Protein AF-X0XQW9-F1 (afdb_monomer_lite)

pLDDT: mean 93.31, std 4.71, range [63.91, 97.5]

Structure (mmCIF, N/CA/C/O backbone):
data_AF-X0XQW9-F1
#
_entry.id   AF-X0XQW9-F1
#
loop_
_atom_site.group_PDB
_atom_site.id
_atom_site.type_symbol
_atom_site.label_atom_id
_atom_site.label_alt_id
_atom_site.label_comp_id
_atom_site.label_asym_id
_atom_site.label_entity_id
_atom_site.label_seq_id
_atom_site.pdbx_PDB_ins_code
_atom_site.Cartn_x
_atom_site.Cartn_y
_atom_site.Cartn_z
_atom_site.occupancy
_atom_site.B_iso_or_equiv
_atom_site.auth_seq_id
_atom_site.auth_comp_id
_atom_site.auth_asym_id
_atom_site.auth_atom_id
_atom_site.pdbx_PDB_model_num
ATOM 1 N N . MET A 1 1 ? 9.687 21.742 10.545 1.00 63.91 1 MET A N 1
ATOM 2 C CA . MET A 1 1 ? 9.481 21.450 9.114 1.00 63.91 1 MET A CA 1
ATOM 3 C C . MET A 1 1 ? 8.180 22.120 8.730 1.00 63.91 1 MET A C 1
ATOM 5 O O . MET A 1 1 ? 7.218 21.967 9.472 1.00 63.91 1 MET A O 1
ATOM 9 N N . ASP A 1 2 ? 8.171 22.959 7.702 1.00 89.06 2 ASP A N 1
ATOM 10 C CA . ASP A 1 2 ? 6.938 23.585 7.226 1.00 89.06 2 ASP A CA 1
ATOM 11 C C . ASP A 1 2 ? 6.154 22.609 6.331 1.00 89.06 2 ASP A C 1
ATOM 13 O O . ASP A 1 2 ? 6.665 21.583 5.864 1.00 89.06 2 ASP A O 1
ATOM 17 N N . THR A 1 3 ? 4.869 22.897 6.135 1.00 87.44 3 THR A N 1
ATOM 18 C CA . THR A 1 3 ? 3.947 22.012 5.410 1.00 87.44 3 THR A CA 1
ATOM 19 C C . THR A 1 3 ? 4.389 21.783 3.965 1.00 87.44 3 THR A C 1
ATOM 21 O O . THR A 1 3 ? 4.222 20.682 3.450 1.00 87.44 3 THR A O 1
ATOM 24 N N . ILE A 1 4 ? 5.003 22.790 3.334 1.00 91.62 4 ILE A N 1
ATOM 25 C CA . ILE A 1 4 ? 5.498 22.712 1.953 1.00 91.62 4 ILE A CA 1
ATOM 26 C C . ILE A 1 4 ? 6.583 21.641 1.837 1.00 91.62 4 ILE A C 1
ATOM 28 O O . ILE A 1 4 ? 6.438 20.736 1.019 1.00 91.62 4 ILE A O 1
ATOM 32 N N . ASN A 1 5 ? 7.604 21.682 2.701 1.00 93.62 5 ASN A N 1
ATOM 33 C CA . ASN A 1 5 ? 8.660 20.670 2.691 1.00 93.62 5 ASN A CA 1
ATOM 34 C C . ASN A 1 5 ? 8.118 19.271 3.014 1.00 93.62 5 ASN A C 1
ATOM 36 O O . ASN A 1 5 ? 8.582 18.285 2.458 1.00 93.62 5 ASN A O 1
ATOM 40 N N . THR A 1 6 ? 7.111 19.163 3.885 1.00 93.12 6 THR A N 1
ATOM 41 C CA . THR A 1 6 ? 6.511 17.860 4.220 1.00 93.12 6 THR A CA 1
ATOM 42 C C . THR A 1 6 ? 5.770 17.259 3.021 1.00 93.12 6 THR A C 1
ATOM 44 O O . THR A 1 6 ? 5.931 16.076 2.733 1.00 93.12 6 THR A O 1
ATOM 47 N N . ILE A 1 7 ? 4.991 18.072 2.297 1.00 93.62 7 ILE A N 1
ATOM 48 C CA . ILE A 1 7 ? 4.258 17.635 1.101 1.00 93.62 7 ILE A CA 1
ATOM 49 C C . ILE A 1 7 ? 5.225 17.243 -0.018 1.00 93.62 7 ILE A C 1
ATOM 51 O O . ILE A 1 7 ? 5.019 16.203 -0.644 1.00 93.62 7 ILE A O 1
ATOM 55 N N . SER A 1 8 ? 6.269 18.040 -0.271 1.00 95.00 8 SER A N 1
ATOM 56 C CA . 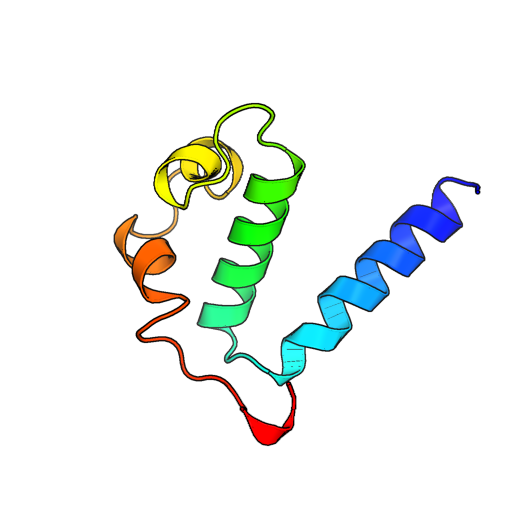SER A 1 8 ? 7.245 17.720 -1.317 1.00 95.00 8 SER A CA 1
ATOM 57 C C . SER A 1 8 ? 8.006 16.441 -0.982 1.00 95.00 8 SER A C 1
ATOM 59 O O . SER A 1 8 ? 7.994 15.518 -1.783 1.00 95.00 8 SER A O 1
ATOM 61 N N . THR A 1 9 ? 8.541 16.315 0.239 1.00 95.12 9 THR A N 1
ATOM 62 C CA . THR A 1 9 ? 9.254 15.101 0.667 1.00 95.12 9 THR A CA 1
ATOM 63 C C . THR A 1 9 ? 8.366 13.862 0.591 1.00 95.12 9 THR A C 1
ATOM 65 O O . THR A 1 9 ? 8.809 12.812 0.135 1.00 95.12 9 THR A O 1
ATOM 68 N N . TRP A 1 10 ? 7.105 13.968 1.011 1.00 93.44 10 TRP A N 1
ATOM 69 C CA . TRP A 1 10 ? 6.154 12.868 0.883 1.00 93.44 10 TRP A CA 1
ATOM 70 C C . TRP A 1 10 ? 5.915 12.477 -0.580 1.00 93.44 10 TRP A C 1
ATOM 72 O O . TRP A 1 10 ? 5.952 11.297 -0.925 1.00 93.44 10 TRP A O 1
ATOM 82 N N . THR A 1 11 ? 5.701 13.470 -1.443 1.00 94.69 11 THR A N 1
ATOM 83 C CA . THR A 1 11 ? 5.487 13.255 -2.879 1.00 94.69 11 THR A CA 1
ATOM 84 C C . THR A 1 11 ? 6.697 12.577 -3.518 1.00 94.69 11 THR A C 1
ATOM 86 O O . THR A 1 11 ? 6.517 11.605 -4.248 1.00 94.69 11 THR A O 1
ATOM 89 N N . ASP A 1 12 ? 7.911 13.019 -3.183 1.00 96.06 12 ASP A N 1
ATOM 90 C CA . ASP A 1 12 ? 9.160 12.458 -3.704 1.00 96.06 12 ASP A CA 1
ATOM 91 C C . ASP A 1 12 ? 9.322 10.983 -3.310 1.00 96.06 12 ASP A C 1
ATOM 93 O O . ASP A 1 12 ? 9.626 10.139 -4.154 1.00 96.06 12 ASP A O 1
ATOM 97 N N . ILE A 1 13 ? 9.053 10.651 -2.039 1.00 94.69 13 ILE A N 1
ATOM 98 C CA . ILE A 1 13 ? 9.108 9.267 -1.546 1.00 94.69 13 ILE A CA 1
ATOM 99 C C . ILE A 1 13 ? 8.127 8.386 -2.315 1.00 94.69 13 ILE A C 1
ATOM 101 O O . ILE A 1 13 ? 8.473 7.275 -2.693 1.00 94.69 13 ILE A O 1
ATOM 105 N N . ILE A 1 14 ? 6.907 8.861 -2.560 1.00 94.94 14 ILE A N 1
ATOM 106 C CA . ILE A 1 14 ? 5.889 8.076 -3.262 1.00 94.94 14 ILE A CA 1
ATOM 107 C C . ILE A 1 14 ? 6.235 7.893 -4.739 1.00 94.94 14 ILE A C 1
ATOM 109 O O . ILE A 1 14 ? 6.117 6.784 -5.263 1.00 94.94 14 ILE A O 1
ATOM 113 N N . GLN A 1 15 ? 6.703 8.952 -5.400 1.00 94.62 15 GLN A N 1
ATOM 114 C CA . GLN A 1 15 ? 7.087 8.916 -6.810 1.00 94.62 15 GLN A CA 1
ATOM 115 C C . GLN A 1 15 ? 8.297 8.016 -7.071 1.00 94.62 15 GLN A C 1
ATOM 117 O O . GLN A 1 15 ? 8.367 7.410 -8.139 1.00 94.62 15 GLN A O 1
ATOM 122 N N . TYR A 1 16 ? 9.201 7.863 -6.099 1.00 95.31 16 TYR A N 1
ATOM 123 C CA . TYR A 1 16 ? 10.327 6.929 -6.186 1.00 95.31 16 TYR A CA 1
ATOM 124 C C . TYR A 1 16 ? 9.889 5.484 -6.486 1.00 95.31 16 TYR A C 1
ATOM 126 O O . TYR A 1 16 ? 10.579 4.782 -7.217 1.00 95.31 16 TYR A O 1
ATOM 134 N N . PHE A 1 17 ? 8.717 5.052 -6.003 1.00 93.56 17 PHE A N 1
ATOM 135 C CA . PHE A 1 17 ? 8.209 3.693 -6.242 1.00 93.56 17 PHE A CA 1
ATOM 136 C C . PHE A 1 17 ? 7.452 3.531 -7.567 1.00 93.56 17 PHE A C 1
ATOM 138 O O . PHE A 1 17 ? 7.185 2.409 -7.987 1.00 93.56 17 PHE A O 1
ATOM 145 N N . PHE A 1 18 ? 7.084 4.616 -8.254 1.00 93.38 18 PHE A N 1
ATOM 146 C CA . PHE A 1 18 ? 6.297 4.532 -9.489 1.00 93.38 18 PHE A CA 1
ATOM 147 C C . PHE A 1 18 ? 6.937 3.695 -10.609 1.00 93.38 18 PHE A C 1
ATOM 149 O O . PHE A 1 18 ? 6.189 2.937 -11.228 1.00 93.38 18 PHE A O 1
ATOM 156 N N . PRO A 1 19 ? 8.257 3.764 -10.885 1.00 93.75 19 PRO A N 1
ATOM 157 C CA . PRO A 1 19 ? 8.866 2.934 -11.927 1.00 93.75 19 PRO A CA 1
ATOM 158 C C . P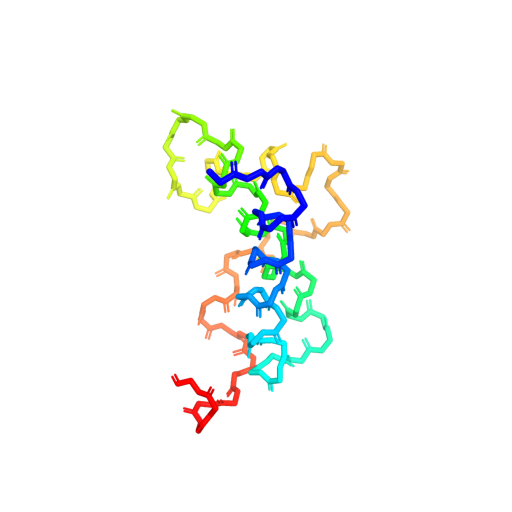RO A 1 19 ? 8.909 1.437 -11.577 1.00 93.75 19 PRO A C 1
ATOM 160 O O . PRO A 1 19 ? 9.100 0.620 -12.474 1.00 93.75 19 PRO A O 1
ATOM 163 N N . ILE A 1 20 ? 8.697 1.059 -10.310 1.00 94.56 20 ILE A N 1
ATOM 164 C CA . ILE A 1 20 ? 8.703 -0.344 -9.863 1.00 94.56 20 ILE A CA 1
ATOM 165 C C . ILE A 1 20 ? 7.436 -1.075 -10.331 1.00 94.56 20 ILE A C 1
ATOM 167 O O . ILE A 1 20 ? 7.437 -2.296 -10.496 1.00 94.56 20 ILE A O 1
ATOM 171 N N . PHE A 1 21 ? 6.347 -0.344 -10.567 1.00 90.62 21 PHE A N 1
ATOM 172 C CA . PHE A 1 21 ? 5.025 -0.901 -10.823 1.00 90.62 21 PHE A CA 1
ATOM 173 C C . PHE A 1 21 ? 4.532 -0.616 -12.247 1.00 90.62 21 PHE A C 1
ATOM 175 O O . PHE A 1 21 ? 4.930 0.340 -12.908 1.00 90.62 21 PHE A O 1
ATOM 182 N N . THR A 1 22 ? 3.588 -1.434 -12.716 1.00 88.31 22 THR A N 1
ATOM 183 C CA . THR A 1 22 ? 2.779 -1.094 -13.900 1.00 88.31 22 THR A CA 1
ATOM 184 C C . THR A 1 22 ? 1.663 -0.114 -13.529 1.00 88.31 22 THR A C 1
ATOM 186 O O . THR A 1 22 ? 1.242 -0.082 -12.375 1.00 88.31 22 THR A O 1
ATOM 189 N N . VAL A 1 23 ? 1.126 0.639 -14.502 1.00 84.38 23 VAL A N 1
ATOM 190 C CA . VAL A 1 23 ? 0.103 1.683 -14.260 1.00 84.38 23 VAL A CA 1
ATOM 191 C C . VAL A 1 23 ? -1.058 1.218 -13.354 1.00 84.38 23 VAL A C 1
ATOM 193 O O . VAL A 1 23 ? -1.333 1.909 -12.373 1.00 84.38 23 VAL A O 1
ATOM 196 N N . PRO A 1 24 ? -1.703 0.047 -13.572 1.00 85.75 24 PRO A N 1
ATOM 197 C CA . PRO A 1 24 ? -2.774 -0.417 -12.683 1.00 85.75 24 PRO A CA 1
ATOM 198 C C . PRO A 1 24 ? -2.302 -0.721 -11.254 1.00 85.75 24 PRO A C 1
ATOM 200 O O . PRO A 1 24 ? -3.045 -0.506 -10.299 1.00 85.75 24 PRO A O 1
ATOM 203 N N . THR A 1 25 ? -1.074 -1.217 -11.096 1.00 91.62 25 THR A N 1
ATOM 204 C CA . THR A 1 25 ? -0.471 -1.536 -9.795 1.00 91.62 25 THR A CA 1
ATOM 205 C C . THR A 1 25 ? -0.081 -0.268 -9.034 1.00 91.62 25 THR A C 1
ATOM 207 O O . THR A 1 25 ? -0.248 -0.228 -7.817 1.00 91.62 25 THR A O 1
ATOM 210 N N . THR A 1 26 ? 0.363 0.786 -9.727 1.00 94.38 26 THR A N 1
ATOM 211 C CA . THR A 1 26 ? 0.682 2.088 -9.118 1.00 94.38 26 THR A CA 1
ATOM 212 C C . THR A 1 26 ? -0.539 2.713 -8.443 1.00 94.38 26 THR A C 1
ATOM 214 O O . THR A 1 26 ? -0.431 3.226 -7.331 1.00 94.38 26 THR A O 1
ATOM 217 N N . GLU A 1 27 ? -1.724 2.625 -9.057 1.00 94.44 27 GLU A N 1
ATOM 218 C CA . GLU A 1 27 ? -2.973 3.094 -8.435 1.00 94.44 27 GLU A CA 1
ATOM 219 C C . GLU A 1 27 ? -3.305 2.315 -7.154 1.00 94.44 27 GLU A C 1
ATOM 221 O O . GLU A 1 27 ? -3.673 2.906 -6.138 1.00 94.44 27 GLU A O 1
ATOM 226 N N . ILE A 1 28 ? -3.146 0.986 -7.180 1.00 96.19 28 ILE A N 1
ATOM 227 C CA . ILE A 1 28 ? -3.362 0.143 -5.997 1.00 96.19 28 ILE A CA 1
ATOM 228 C C . ILE A 1 28 ? -2.351 0.487 -4.897 1.00 96.19 28 ILE A C 1
ATOM 230 O O . ILE A 1 28 ? -2.748 0.606 -3.741 1.00 96.19 28 ILE A O 1
ATOM 234 N N . PHE A 1 29 ? -1.080 0.712 -5.242 1.00 95.94 29 PHE A N 1
ATOM 235 C CA . PHE A 1 29 ? -0.052 1.156 -4.298 1.00 95.94 29 PHE A CA 1
ATOM 236 C C . PHE A 1 29 ? -0.428 2.480 -3.623 1.00 95.94 29 PHE A C 1
ATOM 238 O O . PHE A 1 29 ? -0.411 2.562 -2.396 1.00 95.94 29 PHE A O 1
ATOM 245 N N . LEU A 1 30 ? -0.824 3.494 -4.402 1.00 96.19 30 LEU A N 1
ATOM 246 C CA . LEU A 1 30 ? -1.252 4.789 -3.866 1.00 96.19 30 LEU A CA 1
ATOM 247 C C . LEU A 1 30 ? -2.411 4.633 -2.879 1.00 96.19 30 LEU A C 1
ATOM 249 O O . LEU A 1 30 ? -2.336 5.136 -1.759 1.00 96.19 30 LEU A O 1
ATOM 253 N N . ASN A 1 31 ? -3.433 3.866 -3.256 1.00 96.81 31 ASN A N 1
ATOM 254 C CA . ASN A 1 31 ? -4.576 3.581 -2.394 1.00 96.81 31 ASN A CA 1
ATOM 255 C C . ASN A 1 31 ? -4.157 2.867 -1.098 1.00 96.81 31 ASN A C 1
ATOM 257 O O . ASN A 1 31 ? -4.589 3.256 -0.013 1.00 96.81 31 ASN A O 1
ATOM 261 N N . LEU A 1 32 ? -3.296 1.844 -1.186 1.00 96.75 32 LEU A N 1
ATOM 262 C CA . LEU A 1 32 ? -2.790 1.113 -0.020 1.00 96.75 32 LEU A CA 1
ATOM 263 C C . LEU A 1 32 ? -2.034 2.037 0.936 1.00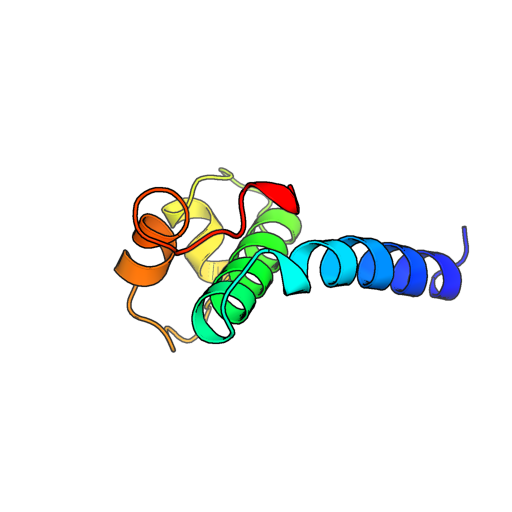 96.75 32 LEU A C 1
ATOM 265 O O . LEU A 1 32 ? -2.270 1.991 2.141 1.00 96.75 32 LEU A O 1
ATOM 269 N N . ILE A 1 33 ? -1.164 2.904 0.419 1.00 96.94 33 ILE A N 1
ATOM 270 C CA . ILE A 1 33 ? -0.408 3.843 1.245 1.00 96.94 33 ILE A CA 1
ATOM 271 C C . ILE A 1 33 ? -1.328 4.892 1.884 1.00 96.94 33 ILE A C 1
ATOM 273 O O . ILE A 1 33 ? -1.211 5.159 3.081 1.00 96.94 33 ILE A O 1
ATOM 277 N N . THR A 1 34 ? -2.281 5.450 1.132 1.00 96.31 34 THR A N 1
ATOM 278 C CA . THR A 1 34 ? -3.300 6.354 1.682 1.00 96.31 34 THR A CA 1
ATOM 279 C C . THR A 1 34 ? -4.069 5.678 2.812 1.00 96.31 34 THR A C 1
ATOM 281 O O . THR A 1 34 ? -4.199 6.245 3.899 1.00 96.31 34 THR A O 1
ATOM 284 N N . GLY A 1 35 ? -4.525 4.442 2.596 1.00 97.06 35 GLY A N 1
ATOM 285 C CA . GLY A 1 35 ? -5.240 3.688 3.614 1.00 97.06 35 GLY A CA 1
ATOM 286 C C . GLY A 1 35 ? -4.383 3.385 4.842 1.00 97.06 35 GLY A C 1
ATOM 287 O O . GLY A 1 35 ? -4.871 3.484 5.965 1.00 97.06 35 GLY A O 1
ATOM 288 N N . TRP A 1 36 ? -3.103 3.071 4.645 1.00 96.81 36 TRP A N 1
ATOM 289 C CA . TRP A 1 36 ? -2.149 2.817 5.722 1.00 96.81 36 TRP A CA 1
ATOM 290 C C . TRP A 1 36 ? -1.949 4.037 6.626 1.00 96.81 36 TRP A C 1
ATOM 292 O O . TRP A 1 36 ? -1.969 3.910 7.847 1.00 96.81 36 TRP A O 1
ATOM 302 N N . ILE A 1 37 ? -1.800 5.227 6.037 1.00 95.69 37 ILE A N 1
ATOM 303 C CA . ILE A 1 37 ? -1.593 6.478 6.782 1.00 95.69 37 ILE A CA 1
ATOM 304 C C . ILE A 1 37 ? -2.853 6.902 7.534 1.00 95.69 37 ILE A C 1
ATOM 306 O O . ILE A 1 37 ? -2.770 7.349 8.676 1.00 95.69 37 ILE A O 1
ATOM 310 N N . LEU A 1 38 ? -4.018 6.798 6.890 1.00 97.00 38 LEU A N 1
ATOM 311 C CA . LEU A 1 38 ? -5.284 7.258 7.465 1.00 97.00 38 LEU A CA 1
ATOM 312 C C . LEU A 1 38 ? -5.856 6.284 8.500 1.00 97.00 38 LEU A C 1
ATOM 314 O O . LEU A 1 38 ? -6.599 6.700 9.391 1.00 97.00 38 LEU A O 1
ATOM 318 N N . CYS A 1 39 ? -5.537 4.994 8.396 1.00 97.38 39 CYS A N 1
ATOM 319 C CA . CYS A 1 39 ? -6.036 3.997 9.328 1.00 97.38 39 CYS A CA 1
ATOM 320 C C . CYS A 1 39 ? -5.357 4.155 10.693 1.00 97.38 39 CYS A C 1
ATOM 322 O O . CYS A 1 39 ? -4.149 4.002 10.833 1.00 97.38 39 CYS A O 1
ATOM 324 N N . THR A 1 40 ? -6.148 4.406 11.733 1.00 95.94 40 THR A N 1
ATOM 325 C CA . THR A 1 40 ? -5.681 4.426 13.132 1.00 95.94 40 THR A CA 1
ATOM 326 C C . THR A 1 40 ? -5.906 3.090 13.849 1.00 95.94 40 THR A C 1
ATOM 328 O O . THR A 1 40 ? -5.548 2.936 15.015 1.00 95.94 40 THR A O 1
ATOM 331 N N . ALA A 1 41 ? -6.524 2.128 13.158 1.00 93.50 41 ALA A N 1
ATOM 332 C CA . ALA A 1 41 ? -6.833 0.796 13.658 1.00 93.50 41 ALA A CA 1
ATOM 333 C C . ALA A 1 41 ? -5.779 -0.227 13.187 1.00 93.50 41 ALA A C 1
ATOM 335 O O . ALA A 1 41 ? -4.587 0.061 13.125 1.00 93.50 41 ALA A O 1
ATOM 336 N N . LYS A 1 42 ? -6.200 -1.463 12.890 1.00 94.75 42 LYS A N 1
ATOM 337 C CA . LYS A 1 42 ? -5.288 -2.515 12.428 1.00 94.75 42 LYS A CA 1
ATOM 338 C C . LYS A 1 42 ? -4.873 -2.274 10.978 1.00 94.75 42 LYS A C 1
ATOM 340 O O . LYS A 1 42 ? -5.713 -2.280 10.081 1.00 94.75 42 LYS A O 1
ATOM 345 N N . HIS A 1 43 ? -3.567 -2.185 10.754 1.00 96.38 43 HIS A N 1
ATOM 346 C CA . HIS A 1 43 ? -2.953 -2.060 9.433 1.00 96.38 43 HIS A CA 1
ATOM 347 C C . HIS A 1 43 ? -2.848 -3.409 8.703 1.00 96.38 43 HIS A C 1
ATOM 349 O O . HIS A 1 43 ? -1.769 -3.903 8.395 1.00 96.38 43 HIS A O 1
ATOM 355 N N . THR A 1 44 ? -3.990 -4.050 8.460 1.00 96.62 44 THR A N 1
ATOM 356 C CA . THR A 1 44 ? -4.099 -5.191 7.534 1.00 96.62 44 THR A CA 1
ATOM 357 C C . THR A 1 44 ? -4.742 -4.723 6.232 1.00 96.62 44 THR A C 1
ATOM 359 O O . THR A 1 44 ? -5.451 -3.722 6.254 1.00 96.62 44 THR A O 1
ATOM 362 N N . ILE A 1 45 ? -4.572 -5.448 5.116 1.00 95.56 45 ILE A N 1
ATOM 363 C CA . ILE A 1 45 ? -5.193 -5.082 3.822 1.00 95.56 45 ILE A CA 1
ATOM 364 C C . ILE A 1 45 ? -6.695 -4.819 3.974 1.00 95.56 45 ILE A C 1
ATOM 366 O O . ILE A 1 45 ? -7.190 -3.763 3.593 1.00 95.56 45 ILE A O 1
ATOM 370 N N . THR A 1 46 ? -7.412 -5.731 4.630 1.00 95.56 46 THR A N 1
ATOM 371 C CA . THR A 1 46 ? -8.841 -5.553 4.914 1.00 95.56 46 THR A CA 1
ATOM 372 C C . THR A 1 46 ? -9.109 -4.395 5.880 1.00 95.56 46 THR A C 1
ATOM 374 O O . THR A 1 46 ? -10.110 -3.700 5.740 1.00 95.56 46 THR A O 1
ATOM 377 N N . GLY A 1 47 ? -8.236 -4.181 6.871 1.00 96.50 47 GLY A N 1
ATOM 378 C CA . GLY A 1 47 ? -8.394 -3.133 7.881 1.00 96.50 47 GLY A CA 1
ATOM 379 C C . GLY A 1 47 ? -8.198 -1.717 7.336 1.00 96.50 47 GLY A C 1
ATOM 380 O O . GLY A 1 47 ? -8.849 -0.790 7.812 1.00 96.50 47 GLY A O 1
ATOM 381 N N . ILE A 1 48 ? -7.346 -1.547 6.322 1.00 97.50 48 ILE A N 1
ATOM 382 C CA . ILE A 1 48 ? -7.107 -0.249 5.677 1.00 97.50 48 ILE A CA 1
ATOM 383 C C . ILE A 1 48 ? -8.072 0.030 4.519 1.00 97.50 48 ILE A C 1
ATOM 385 O O . ILE A 1 48 ? -8.179 1.176 4.089 1.00 97.50 48 ILE A O 1
ATOM 389 N N . LEU A 1 49 ? -8.786 -0.985 4.020 1.00 96.06 49 LEU A N 1
ATOM 390 C CA . LEU A 1 49 ? -9.618 -0.875 2.820 1.00 96.06 49 LEU A CA 1
ATOM 391 C C . LEU A 1 49 ? -10.671 0.249 2.868 1.00 96.06 49 LEU A C 1
ATOM 393 O O . LEU A 1 49 ? -10.785 0.960 1.872 1.00 96.06 49 LEU A O 1
ATOM 397 N N . PRO A 1 50 ? -11.378 0.502 3.993 1.00 96.19 50 PRO A N 1
ATOM 398 C CA . PRO A 1 50 ? -12.327 1.617 4.076 1.00 96.19 50 PRO A CA 1
ATOM 399 C C . PRO A 1 50 ? -11.698 2.997 3.838 1.00 96.19 50 PRO A C 1
ATOM 401 O O . PRO A 1 50 ? -12.405 3.944 3.512 1.00 96.19 50 PRO A O 1
ATOM 404 N N . PHE A 1 51 ? -10.381 3.116 4.018 1.00 97.31 51 PHE A N 1
ATOM 405 C CA . PHE A 1 51 ? -9.612 4.339 3.796 1.00 97.31 51 PHE A CA 1
ATOM 406 C C . PHE A 1 51 ? -8.884 4.329 2.444 1.00 97.31 51 PHE A C 1
ATOM 408 O O . PHE A 1 51 ? -8.680 5.386 1.855 1.00 97.31 51 PHE A O 1
ATOM 415 N N . ALA A 1 52 ? -8.492 3.146 1.962 1.00 96.56 52 ALA A N 1
ATOM 416 C CA . ALA A 1 52 ? -7.803 2.957 0.689 1.00 96.56 52 ALA A CA 1
ATOM 417 C C . ALA A 1 52 ? -8.740 3.083 -0.526 1.00 96.56 52 ALA A C 1
ATOM 419 O O . ALA A 1 52 ? -8.326 3.581 -1.567 1.00 96.56 52 ALA A O 1
ATOM 420 N N . ASP A 1 53 ? -9.990 2.624 -0.410 1.00 96.81 53 ASP A N 1
ATOM 421 C CA . ASP A 1 53 ? -11.011 2.705 -1.463 1.00 96.81 53 ASP A CA 1
ATOM 422 C C . ASP A 1 53 ? -12.412 2.833 -0.850 1.00 96.81 53 ASP A C 1
ATOM 424 O O . ASP A 1 53 ? -13.192 1.876 -0.833 1.00 96.81 53 ASP A O 1
ATOM 428 N N . PRO A 1 54 ? -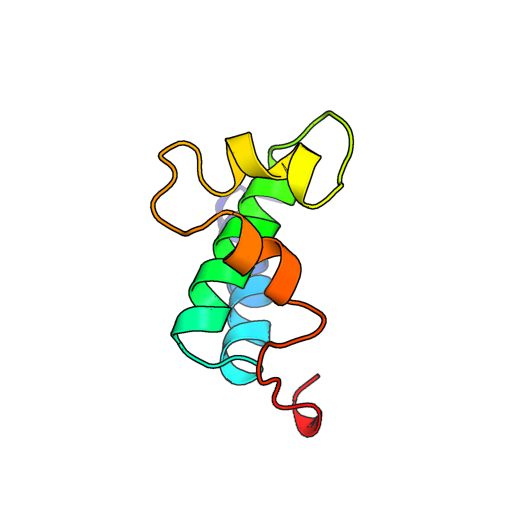12.751 4.017 -0.313 1.00 95.62 54 PRO A N 1
ATOM 429 C CA . PRO A 1 54 ? -14.012 4.232 0.399 1.00 95.62 54 PRO A CA 1
ATOM 430 C C . PRO A 1 54 ? -15.249 4.030 -0.485 1.00 95.62 54 PRO A C 1
ATOM 432 O O . PRO A 1 54 ? -16.345 3.807 0.026 1.00 95.62 54 PRO A O 1
ATOM 435 N N . THR A 1 55 ? -15.090 4.125 -1.807 1.00 95.75 55 THR A N 1
ATOM 436 C CA . THR A 1 55 ? -16.181 3.993 -2.781 1.00 95.75 55 THR A CA 1
ATOM 437 C C . THR A 1 55 ? -16.221 2.632 -3.477 1.00 95.75 55 THR A C 1
ATOM 439 O O . THR A 1 55 ? -17.150 2.390 -4.244 1.00 95.75 55 THR A O 1
ATOM 442 N N . GLY A 1 56 ? -15.246 1.751 -3.229 1.00 94.75 56 GLY A N 1
ATOM 443 C CA . GLY A 1 56 ? -15.167 0.428 -3.852 1.00 94.75 56 GLY A CA 1
ATOM 444 C C . GLY A 1 56 ? -14.997 0.471 -5.375 1.00 94.75 56 GLY A C 1
ATOM 445 O O . GLY A 1 56 ? -15.665 -0.282 -6.083 1.00 94.75 56 GLY A O 1
ATOM 446 N N . GLN A 1 57 ? -14.154 1.369 -5.898 1.00 94.56 57 GLN A N 1
ATOM 447 C CA . GLN A 1 57 ? -13.882 1.475 -7.339 1.00 94.56 57 GLN A CA 1
ATOM 448 C C . GLN A 1 57 ? -13.160 0.247 -7.899 1.00 94.56 57 GLN A C 1
ATOM 450 O O . GLN A 1 57 ? -13.281 -0.055 -9.089 1.00 94.56 57 GLN A O 1
ATOM 455 N N . LYS A 1 58 ? -12.382 -0.448 -7.066 1.00 93.94 58 LYS A N 1
ATOM 456 C CA . LYS A 1 58 ? -11.665 -1.669 -7.436 1.00 93.94 58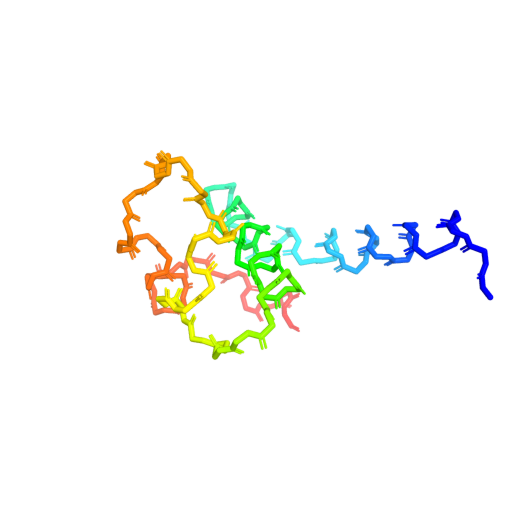 LYS A CA 1
ATOM 457 C C . LYS A 1 58 ? -12.263 -2.854 -6.683 1.00 93.94 58 LYS A C 1
ATOM 459 O O . LYS A 1 58 ? -12.776 -2.735 -5.572 1.00 93.94 58 LYS A O 1
ATOM 464 N N . ALA A 1 59 ? -12.168 -4.037 -7.284 1.00 93.94 59 ALA A N 1
ATOM 465 C CA . ALA A 1 59 ? -12.512 -5.262 -6.580 1.00 93.94 59 ALA A CA 1
ATOM 466 C C . ALA A 1 59 ? -11.594 -5.432 -5.357 1.00 93.94 59 ALA A C 1
ATOM 468 O O . ALA A 1 59 ? -10.391 -5.190 -5.437 1.00 93.94 59 ALA A O 1
ATOM 469 N N . HIS A 1 60 ? -12.152 -5.855 -4.220 1.00 92.75 60 HIS A N 1
ATOM 470 C CA . HIS A 1 60 ? -11.393 -6.012 -2.972 1.00 92.75 60 HIS A CA 1
ATOM 471 C C . HIS A 1 60 ? -10.179 -6.942 -3.149 1.00 92.75 60 HIS A C 1
ATOM 473 O O . HIS A 1 60 ? -9.112 -6.696 -2.588 1.00 92.75 60 HIS A O 1
ATOM 479 N N . ASP A 1 61 ? -10.309 -7.987 -3.968 1.00 94.94 61 ASP A N 1
ATOM 480 C CA . ASP A 1 61 ? -9.216 -8.915 -4.247 1.00 94.94 61 ASP A CA 1
ATOM 481 C C . ASP A 1 61 ? -8.020 -8.245 -4.946 1.00 94.94 61 ASP A C 1
ATOM 483 O O . ASP A 1 61 ? -6.895 -8.677 -4.720 1.00 94.94 61 ASP A O 1
ATOM 487 N N . ALA A 1 62 ? -8.208 -7.149 -5.689 1.00 94.81 62 ALA A N 1
ATOM 488 C CA . ALA A 1 62 ? -7.114 -6.392 -6.300 1.00 94.81 62 ALA A CA 1
ATOM 489 C C . ALA A 1 62 ? -6.078 -5.916 -5.264 1.00 94.81 62 ALA A C 1
ATOM 491 O O . ALA A 1 62 ? -4.880 -5.936 -5.536 1.00 94.81 62 ALA A O 1
ATOM 492 N N . TYR A 1 63 ? -6.522 -5.560 -4.055 1.00 96.12 63 TYR A N 1
ATOM 493 C CA . TYR A 1 63 ? -5.645 -5.133 -2.961 1.00 96.12 63 TYR A CA 1
ATOM 494 C C . TYR A 1 63 ? -4.890 -6.302 -2.322 1.00 96.12 63 TYR A C 1
ATOM 496 O O . TYR A 1 63 ? -3.721 -6.166 -1.972 1.00 96.12 63 TYR A O 1
ATOM 504 N N . HIS A 1 64 ? -5.529 -7.471 -2.207 1.00 95.19 64 HIS A N 1
ATOM 505 C CA . HIS A 1 64 ? -4.866 -8.691 -1.722 1.00 95.19 64 HIS A CA 1
ATOM 506 C C . HIS A 1 64 ? -3.871 -9.249 -2.741 1.00 95.19 64 HIS A C 1
ATOM 508 O O . HIS A 1 64 ? -2.866 -9.835 -2.351 1.00 95.19 64 HIS A O 1
ATOM 514 N N . ARG A 1 65 ? -4.123 -9.028 -4.036 1.00 94.81 65 ARG A N 1
ATOM 515 C CA . ARG A 1 65 ? -3.249 -9.425 -5.146 1.00 94.81 65 ARG A CA 1
ATOM 516 C C . ARG A 1 65 ? -2.014 -8.540 -5.320 1.00 94.81 65 ARG A C 1
ATOM 518 O O . ARG A 1 65 ? -1.100 -8.933 -6.036 1.00 94.81 65 ARG A O 1
ATOM 525 N N . PHE A 1 66 ? -1.944 -7.385 -4.652 1.00 94.31 66 PHE A N 1
ATOM 526 C CA . PHE A 1 66 ? -0.830 -6.443 -4.801 1.00 94.31 66 PHE A CA 1
ATOM 527 C C . PHE A 1 66 ? 0.545 -7.069 -4.518 1.00 94.31 66 PHE A C 1
ATOM 529 O O . PHE A 1 66 ? 1.483 -6.852 -5.276 1.00 94.31 66 PHE A O 1
ATOM 536 N N . PHE A 1 67 ? 0.671 -7.850 -3.444 1.00 88.75 67 PHE A N 1
ATOM 537 C CA . PHE A 1 67 ? 1.932 -8.502 -3.078 1.00 88.75 67 PHE A CA 1
ATOM 538 C C . PHE A 1 67 ? 2.213 -9.807 -3.839 1.00 88.75 67 PHE A C 1
ATOM 540 O O . PHE A 1 67 ? 3.340 -9.970 -4.297 1.00 88.75 67 PHE A O 1
ATOM 547 N N . PRO A 1 68 ? 1.260 -10.753 -3.966 1.00 91.88 68 PRO A N 1
ATOM 548 C CA . PRO A 1 68 ? 1.551 -12.035 -4.605 1.00 91.88 68 PRO A CA 1
ATOM 549 C C . PRO A 1 68 ? 1.520 -12.000 -6.140 1.00 91.88 68 PRO A C 1
ATOM 551 O O . PRO A 1 68 ? 2.281 -12.741 -6.756 1.00 91.88 68 PRO A O 1
ATOM 554 N N . ASP A 1 69 ? 0.672 -11.166 -6.757 1.00 91.69 69 ASP A N 1
ATOM 555 C CA . ASP A 1 69 ? 0.332 -11.305 -8.184 1.00 91.69 69 ASP A CA 1
ATOM 556 C 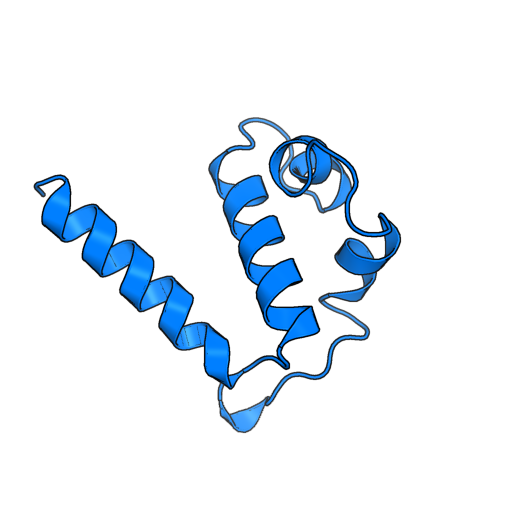C . ASP A 1 69 ? 0.738 -10.099 -9.043 1.00 91.69 69 ASP A C 1
ATOM 558 O O . ASP A 1 69 ? 0.708 -10.175 -10.274 1.00 91.69 69 ASP A O 1
ATOM 562 N N . ALA A 1 70 ? 1.080 -8.958 -8.441 1.00 88.50 70 ALA A N 1
ATOM 563 C CA . ALA A 1 70 ? 1.438 -7.787 -9.230 1.00 88.50 70 ALA A CA 1
ATOM 564 C C . ALA A 1 70 ? 2.842 -7.918 -9.845 1.00 88.50 70 ALA A C 1
ATOM 566 O O . ALA A 1 70 ? 3.774 -8.431 -9.233 1.00 88.50 70 ALA A O 1
ATOM 567 N N . SER A 1 71 ? 3.008 -7.391 -11.062 1.00 87.50 71 SER A N 1
ATOM 568 C CA . SER A 1 71 ? 4.309 -7.336 -11.739 1.00 87.50 71 SER A CA 1
ATOM 569 C C . SER A 1 71 ? 5.154 -6.201 -11.171 1.00 87.50 71 SER A C 1
ATOM 571 O O . SER A 1 71 ? 4.773 -5.034 -11.296 1.00 87.50 71 SER A O 1
ATOM 573 N N . TRP A 1 72 ? 6.281 -6.551 -10.553 1.00 91.00 72 TRP A N 1
ATOM 574 C CA . TRP A 1 72 ? 7.227 -5.612 -9.954 1.00 91.00 72 TRP A CA 1
ATOM 575 C C . TRP A 1 72 ? 8.542 -5.664 -10.734 1.00 91.00 72 TRP A C 1
ATOM 577 O O . TRP A 1 72 ? 9.060 -6.748 -11.022 1.00 91.00 72 TRP A O 1
ATOM 587 N N . ALA A 1 73 ? 9.109 -4.508 -11.066 1.00 90.81 73 ALA A N 1
ATOM 588 C CA . ALA A 1 73 ? 10.468 -4.423 -11.579 1.00 90.81 73 ALA A CA 1
ATOM 589 C C . ALA A 1 73 ? 11.448 -4.620 -10.413 1.00 90.81 73 ALA A C 1
ATOM 591 O O . ALA A 1 73 ? 11.924 -3.661 -9.821 1.00 90.81 73 ALA A O 1
ATOM 592 N N . MET A 1 74 ? 11.732 -5.877 -10.057 1.00 88.56 74 MET A N 1
ATOM 593 C CA . MET A 1 74 ? 12.549 -6.221 -8.879 1.00 88.56 74 MET A CA 1
ATOM 594 C C . MET A 1 74 ? 13.970 -5.640 -8.898 1.00 88.56 74 MET A C 1
ATOM 596 O O . MET A 1 74 ? 14.602 -5.574 -7.854 1.00 88.56 74 MET A O 1
ATOM 600 N N . SER A 1 75 ? 14.487 -5.245 -10.065 1.00 91.12 75 SER A N 1
ATOM 601 C CA . SER A 1 75 ? 15.772 -4.547 -10.193 1.00 91.12 75 SER A CA 1
ATOM 602 C C . SER A 1 75 ? 15.730 -3.081 -9.752 1.00 91.12 75 SER A C 1
ATOM 604 O O . SER A 1 75 ? 16.786 -2.493 -9.554 1.00 91.12 75 SER A O 1
ATOM 606 N N . GLU A 1 76 ? 14.536 -2.498 -9.650 1.00 86.38 76 GLU A N 1
ATOM 607 C CA . GLU A 1 76 ? 14.288 -1.095 -9.296 1.00 86.38 76 GLU A CA 1
ATOM 608 C C . GLU A 1 76 ? 13.883 -0.925 -7.816 1.00 86.38 76 GLU A C 1
ATOM 610 O O . GLU A 1 76 ? 13.626 0.197 -7.381 1.00 86.38 76 GLU A O 1
ATOM 615 N N . LEU A 1 77 ? 13.789 -2.030 -7.060 1.00 82.00 77 LEU A N 1
ATOM 616 C CA . LEU A 1 77 ? 13.452 -2.075 -5.631 1.00 82.00 77 LEU A CA 1
ATOM 617 C C . LEU A 1 77 ? 14.718 -2.159 -4.769 1.00 82.00 77 LEU A C 1
ATOM 619 O O . LEU A 1 77 ? 14.770 -1.442 -3.745 1.00 82.00 77 LEU A O 1
#

Organism: NCBI:txid412755

Foldseek 3Di:
DDPVVVVVVVVVVLVLQVVFFDPVLSLLVVLLVQLQVPQPDDSDLVSSCCRSCVPCPDPSVSNVCSPPPGRTPVVSD

Secondary structure (DSSP, 8-state):
--HHHHHHHHHHHHHHTGGGB-HHHHHHHHHHHHHHHH--S--SHHHHHHHH-TT--S-HHHHHTTTTTS-B-GGG-

Sequence (77 aa):
MDTINTISTWTDIIQYFFPIFTVPTTEIFLNLITGWILCTAKHTITGILPFADPTGQKAHDAYHRFFPDASWAMSEL

Radius of gyration: 13.37 Å; chains: 1; bounding box: 32×36×28 Å